Protein AF-A0A3A8T495-F1 (afdb_monomer_lite)

Secondary structure (DSSP, 8-state):
-EEEEE------EEEEE-----S-HHHHHHHHHHTT------SEEEEEEE--TT-TTS---EEEEEEEEETTEEEEEEEEE---EEETTEEEEEEEEEEES-SEEEE---SSHHHHHHHHHHHT--GGG---S-HHHHHHHHHHHHT---EE-

Radius of gyration: 18.37 Å; chains: 1; bounding box: 49×28×49 Å

Foldseek 3Di:
DEEEEDDDDDDWDKDWDDDDDDDDPVVVVVVCVVVVHDDPDDADKDKDKQAQPPCPPPLAKIWIWIWGDDPVDIWIKIKIWHRWDADPNIIITTMDMDIGRDPDYDYDADDDPVSSVVVCNSHNHPPVVDDPDDPVVVQVVVCVVVVDHYDYD

pLDDT: mean 78.21, std 13.04, range [38.5, 96.0]

Structure (mmCIF, N/CA/C/O backbone):
data_AF-A0A3A8T495-F1
#
_entry.id   AF-A0A3A8T495-F1
#
loop_
_atom_site.group_PDB
_atom_site.id
_atom_site.type_symbol
_atom_site.label_atom_id
_atom_site.label_alt_id
_atom_site.label_comp_id
_atom_site.label_asym_id
_atom_site.label_entity_id
_atom_site.label_seq_id
_atom_site.pdbx_PDB_ins_code
_atom_site.Cartn_x
_atom_site.Cartn_y
_atom_site.Cartn_z
_atom_site.occupancy
_atom_site.B_iso_or_equiv
_atom_site.auth_seq_id
_atom_site.auth_comp_id
_atom_site.auth_asym_id
_atom_site.auth_atom_id
_atom_site.pdbx_PDB_model_num
ATOM 1 N N . MET A 1 1 ? 19.791 1.604 4.769 1.00 53.59 1 MET A N 1
ATOM 2 C CA . MET A 1 1 ? 18.315 1.588 4.716 1.00 53.59 1 MET A CA 1
ATOM 3 C C . MET A 1 1 ? 17.893 0.399 3.884 1.00 53.59 1 MET A C 1
ATOM 5 O O . MET A 1 1 ? 18.521 0.176 2.859 1.00 53.59 1 MET A O 1
ATOM 9 N N . ARG A 1 2 ? 16.905 -0.376 4.337 1.00 52.38 2 ARG A N 1
ATOM 10 C CA . ARG A 1 2 ? 16.482 -1.600 3.648 1.00 52.38 2 ARG A CA 1
ATOM 11 C C . ARG A 1 2 ? 15.600 -1.286 2.443 1.00 52.38 2 ARG A C 1
ATOM 13 O O . ARG A 1 2 ? 14.695 -0.459 2.560 1.00 52.38 2 ARG A O 1
ATOM 20 N N . LEU A 1 3 ? 15.903 -1.937 1.326 1.00 45.19 3 LEU A N 1
ATOM 21 C CA . LEU A 1 3 ? 15.050 -2.075 0.153 1.00 45.19 3 LEU A CA 1
ATOM 22 C C . LEU A 1 3 ? 14.676 -3.553 0.051 1.00 45.19 3 LEU A C 1
ATOM 24 O O . LEU A 1 3 ? 15.567 -4.386 -0.090 1.00 45.19 3 LEU A O 1
ATOM 28 N N . SER A 1 4 ? 13.384 -3.860 0.117 1.00 52.91 4 SER A N 1
ATOM 29 C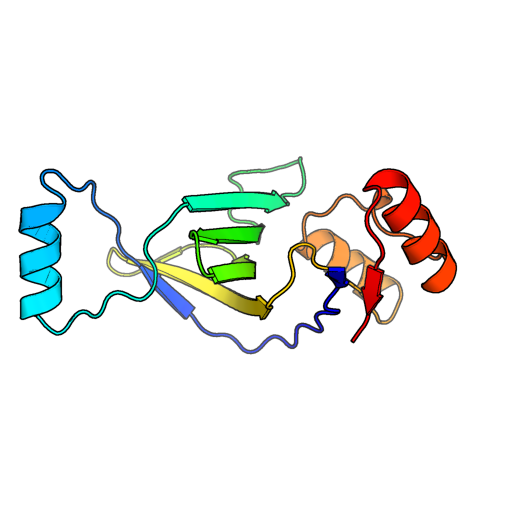 CA . SER A 1 4 ? 12.881 -5.209 -0.159 1.00 52.91 4 SER A CA 1
ATOM 30 C C . SER A 1 4 ? 12.455 -5.294 -1.628 1.00 52.91 4 SER A C 1
ATOM 32 O O . SER A 1 4 ? 11.757 -4.389 -2.107 1.00 52.91 4 SER A O 1
ATOM 34 N N . SER A 1 5 ? 12.862 -6.362 -2.323 1.00 50.81 5 SER A N 1
ATOM 35 C CA . SER A 1 5 ? 12.252 -6.770 -3.598 1.00 50.81 5 SER A CA 1
ATOM 36 C C . SER A 1 5 ? 11.031 -7.640 -3.299 1.00 50.81 5 SER A C 1
ATOM 38 O O . SER A 1 5 ? 11.081 -8.521 -2.440 1.00 50.81 5 SER A O 1
ATOM 40 N N . VAL A 1 6 ? 9.910 -7.363 -3.964 1.00 53.12 6 VAL A N 1
ATOM 41 C CA . VAL A 1 6 ? 8.653 -8.093 -3.769 1.00 53.12 6 VAL A CA 1
ATOM 42 C C . VAL A 1 6 ? 8.274 -8.818 -5.055 1.00 53.12 6 VAL A C 1
ATOM 44 O O . VAL A 1 6 ? 7.975 -8.183 -6.064 1.00 53.12 6 VAL A O 1
ATOM 47 N N . PHE A 1 7 ? 8.173 -10.146 -4.972 1.00 49.09 7 PHE A N 1
ATOM 48 C CA . PHE A 1 7 ? 7.611 -11.005 -6.015 1.00 49.09 7 PHE A CA 1
ATOM 49 C C . PHE A 1 7 ? 6.170 -11.382 -5.654 1.00 49.09 7 PHE A C 1
ATOM 51 O O . PHE A 1 7 ? 5.929 -12.065 -4.658 1.00 49.09 7 PHE A O 1
ATOM 58 N N . ILE A 1 8 ? 5.193 -10.954 -6.457 1.00 51.50 8 ILE A N 1
ATOM 59 C CA . ILE A 1 8 ? 3.772 -11.221 -6.189 1.00 51.50 8 ILE A CA 1
ATOM 60 C C . ILE A 1 8 ? 3.310 -12.438 -6.999 1.00 51.50 8 ILE A C 1
ATOM 62 O O . ILE A 1 8 ? 3.172 -12.370 -8.219 1.00 51.50 8 ILE A O 1
ATOM 66 N N . LYS A 1 9 ? 3.011 -13.550 -6.315 1.00 38.50 9 LYS A N 1
ATOM 67 C CA . LYS A 1 9 ? 2.291 -14.699 -6.887 1.00 38.50 9 LYS A CA 1
ATOM 68 C C . LYS A 1 9 ? 0.813 -14.600 -6.505 1.00 38.50 9 LYS A C 1
ATOM 70 O O . LYS A 1 9 ? 0.480 -14.658 -5.326 1.00 38.50 9 LYS A O 1
ATOM 75 N N . MET A 1 10 ? -0.068 -14.449 -7.493 1.00 40.69 10 MET A N 1
ATOM 76 C CA . MET A 1 10 ? -1.502 -14.260 -7.254 1.00 40.69 10 MET A CA 1
ATOM 77 C C . MET A 1 10 ? -2.169 -15.560 -6.775 1.00 40.69 10 MET A C 1
ATOM 79 O O . MET A 1 10 ? -2.256 -16.531 -7.525 1.00 40.69 10 MET A O 1
ATOM 83 N N . ALA A 1 11 ? -2.659 -15.575 -5.536 1.00 41.28 11 ALA A N 1
ATOM 84 C CA . ALA A 1 11 ? -3.652 -16.533 -5.059 1.00 41.28 11 ALA A CA 1
ATOM 85 C C . ALA A 1 11 ? -4.834 -15.728 -4.489 1.00 41.28 11 ALA A C 1
ATOM 87 O O . ALA A 1 11 ? -4.601 -14.861 -3.647 1.00 41.28 11 ALA A O 1
ATOM 88 N N . PRO A 1 12 ? -6.081 -15.955 -4.934 1.00 48.06 12 PRO A N 1
ATOM 89 C CA . PRO A 1 12 ? -7.174 -15.043 -4.621 1.00 48.06 12 PRO A CA 1
ATOM 90 C C . PRO A 1 12 ? -7.629 -15.201 -3.164 1.00 48.06 12 PRO A C 1
ATOM 92 O O . PRO A 1 12 ? -8.267 -16.192 -2.802 1.00 48.06 12 PRO A O 1
ATOM 95 N N . MET A 1 13 ? -7.344 -14.196 -2.334 1.00 64.38 13 MET A N 1
ATOM 96 C CA . MET A 1 13 ? -8.054 -13.953 -1.078 1.00 64.38 13 MET A CA 1
ATOM 97 C C . MET A 1 13 ? -9.051 -12.813 -1.294 1.00 64.38 13 MET A C 1
ATOM 99 O O . MET A 1 13 ? -8.735 -11.807 -1.930 1.00 64.38 13 MET A O 1
ATOM 103 N N . HIS A 1 14 ? -10.274 -12.978 -0.789 1.00 74.31 14 HIS A N 1
ATOM 104 C CA . HIS A 1 14 ? -11.304 -11.946 -0.875 1.00 74.31 14 HIS A CA 1
ATOM 105 C C . HIS A 1 14 ? -11.339 -11.140 0.423 1.00 74.31 14 HIS A C 1
ATOM 107 O O . HIS A 1 14 ? -11.623 -11.689 1.489 1.00 74.31 14 HIS A O 1
ATOM 113 N N . GLU A 1 15 ? -11.100 -9.834 0.329 1.00 74.75 15 GLU A N 1
ATOM 114 C CA . GLU A 1 15 ? -11.352 -8.906 1.431 1.00 74.75 15 GLU A CA 1
ATOM 115 C C . GLU A 1 15 ? -12.857 -8.630 1.516 1.00 74.75 15 GLU A C 1
ATOM 117 O O . GLU A 1 15 ? -13.495 -8.295 0.512 1.00 74.75 15 GLU A O 1
ATOM 122 N N . VAL A 1 16 ? -13.415 -8.738 2.724 1.00 74.31 16 VAL A N 1
ATOM 123 C CA . VAL A 1 16 ? -14.804 -8.381 3.039 1.00 74.31 16 VAL A CA 1
ATOM 124 C C . VAL A 1 16 ? -14.784 -7.324 4.134 1.00 74.31 16 VAL A C 1
ATOM 126 O O . VAL A 1 16 ? -14.287 -7.572 5.231 1.00 74.31 16 VAL A O 1
ATOM 129 N N . GLU A 1 17 ? -15.321 -6.136 3.854 1.00 78.12 17 GLU A N 1
ATOM 130 C CA . GLU A 1 17 ? -15.203 -5.002 4.775 1.00 78.12 17 GLU A CA 1
ATOM 131 C C . GLU A 1 17 ? -16.470 -4.140 4.892 1.00 78.12 17 GLU A C 1
ATOM 133 O O . GLU A 1 17 ? -17.233 -3.961 3.939 1.00 78.12 17 GLU A O 1
ATOM 138 N N . LEU A 1 18 ? -16.635 -3.539 6.076 1.00 71.94 18 LEU A N 1
ATOM 139 C CA . LEU A 1 18 ? -17.553 -2.439 6.380 1.00 71.94 18 LEU A CA 1
ATOM 140 C C . LEU A 1 18 ? -16.793 -1.353 7.148 1.00 71.94 18 LEU A C 1
ATOM 142 O O . LEU A 1 18 ? -15.835 -1.639 7.865 1.00 71.94 18 LEU A O 1
ATOM 146 N N . LYS A 1 19 ? -17.217 -0.097 6.999 1.00 78.75 19 LYS A N 1
ATOM 147 C CA . LYS A 1 19 ? -16.613 1.051 7.688 1.00 78.75 19 LYS A CA 1
ATOM 148 C C . LYS A 1 19 ? -17.696 1.913 8.318 1.00 78.75 19 LYS A C 1
ATOM 150 O O . LYS A 1 19 ? -18.756 2.093 7.731 1.00 78.75 19 LYS A O 1
ATOM 155 N N . SER A 1 20 ? -17.391 2.476 9.481 1.00 82.38 20 SER A N 1
ATOM 156 C CA . SER A 1 20 ? -18.208 3.492 10.144 1.00 82.38 20 SER A CA 1
ATOM 157 C C . SER A 1 20 ? -17.317 4.635 10.607 1.00 82.38 20 SER A C 1
ATOM 159 O O . SER A 1 20 ? -16.150 4.421 10.940 1.00 82.38 20 SER A O 1
ATOM 161 N N . VAL A 1 21 ? -17.881 5.840 10.666 1.00 90.19 21 VAL A N 1
ATOM 162 C CA . VAL A 1 21 ? -17.286 6.946 11.423 1.00 90.19 21 VAL A CA 1
ATOM 163 C C . VAL A 1 21 ? -17.373 6.604 12.914 1.00 90.19 21 VAL A C 1
ATOM 165 O O . VAL A 1 21 ? -18.360 6.012 13.357 1.00 90.19 21 VAL A O 1
ATOM 168 N N . VAL A 1 22 ? -16.319 6.929 13.665 1.00 89.31 22 VAL A N 1
ATOM 169 C CA . VAL A 1 22 ? -16.237 6.723 15.117 1.00 89.31 22 VAL A CA 1
ATOM 170 C C . VAL A 1 22 ? -16.490 8.056 15.811 1.00 89.31 22 VAL A C 1
ATOM 172 O O . VAL A 1 22 ? -15.823 9.042 15.516 1.00 89.31 22 VAL A O 1
ATOM 175 N N . ASP A 1 23 ? -17.454 8.063 16.722 1.00 90.38 23 ASP A N 1
ATOM 176 C CA . ASP A 1 23 ? -17.888 9.214 17.514 1.00 90.38 23 ASP A CA 1
ATOM 177 C C . ASP A 1 23 ? -17.013 9.432 18.759 1.00 90.38 23 ASP A C 1
ATOM 179 O O . ASP A 1 23 ? -16.477 10.517 18.962 1.00 90.38 23 ASP A O 1
ATOM 183 N N . ASP A 1 24 ? -16.819 8.384 19.563 1.00 94.56 24 ASP A N 1
ATOM 184 C CA . ASP A 1 24 ? -15.951 8.382 20.742 1.00 94.56 24 ASP A CA 1
ATOM 185 C C . ASP A 1 24 ? -14.949 7.230 20.649 1.00 94.56 24 ASP A C 1
ATOM 187 O O . ASP A 1 24 ? -15.258 6.057 20.884 1.00 94.56 24 ASP A O 1
ATOM 191 N N . LEU A 1 25 ? -13.703 7.576 20.335 1.00 90.50 25 LEU A N 1
ATOM 192 C CA . LEU A 1 25 ? -12.636 6.599 20.162 1.00 90.50 25 LEU A CA 1
ATOM 193 C C . LEU A 1 25 ? -12.396 5.748 21.415 1.00 90.50 25 LEU A C 1
ATOM 195 O O . LEU A 1 25 ? -12.168 4.544 21.292 1.00 90.50 25 LEU A O 1
ATOM 199 N N . ARG A 1 26 ? -12.434 6.340 22.615 1.00 93.62 26 ARG A N 1
ATOM 200 C CA . ARG A 1 26 ? -12.135 5.614 23.860 1.00 93.62 26 ARG A CA 1
ATOM 201 C C . ARG A 1 26 ? -13.248 4.627 24.172 1.00 93.62 26 ARG A C 1
ATOM 203 O O . ARG A 1 26 ? -12.971 3.456 24.440 1.00 93.62 26 ARG A O 1
ATOM 210 N N . LEU A 1 27 ? -14.495 5.084 24.085 1.00 94.75 27 LEU A N 1
ATOM 211 C CA . LEU A 1 27 ? -15.666 4.252 24.332 1.00 94.75 27 LEU A CA 1
ATOM 212 C C . LEU A 1 27 ? -15.741 3.087 23.336 1.00 94.75 27 LEU A C 1
ATOM 214 O O . LEU A 1 27 ? -15.860 1.928 23.748 1.00 94.75 27 LEU A O 1
ATOM 218 N N . ARG A 1 28 ? -15.624 3.372 22.028 1.00 96.00 28 ARG A N 1
ATOM 219 C CA . ARG A 1 28 ? -15.711 2.344 20.976 1.00 96.00 28 ARG A CA 1
ATOM 220 C C . ARG A 1 28 ? -14.557 1.351 21.044 1.00 96.00 28 ARG A C 1
ATOM 222 O O . ARG A 1 28 ? -14.800 0.152 20.921 1.00 96.00 28 ARG A O 1
ATOM 229 N N . ARG A 1 29 ? -13.335 1.810 21.332 1.00 92.50 29 ARG A N 1
ATOM 230 C CA . ARG A 1 29 ? -12.190 0.920 21.571 1.00 92.50 29 ARG A CA 1
ATOM 231 C C . ARG A 1 29 ? -12.459 -0.050 22.721 1.00 92.50 29 ARG A C 1
ATOM 233 O O . ARG A 1 29 ? -12.241 -1.246 22.553 1.00 92.50 29 ARG A O 1
ATOM 240 N N . GLY A 1 30 ? -12.999 0.436 23.840 1.00 92.44 30 GLY A N 1
ATOM 241 C CA . GLY A 1 30 ? -13.346 -0.419 24.974 1.00 92.44 30 GLY A CA 1
ATOM 242 C C . GLY A 1 30 ? -14.373 -1.505 24.624 1.00 92.44 30 GLY A C 1
ATOM 243 O O . GLY A 1 30 ? -14.260 -2.627 25.114 1.00 92.44 30 GLY A O 1
ATOM 244 N N . TYR A 1 31 ? -15.355 -1.213 23.759 1.00 95.62 31 TYR A N 1
ATOM 245 C CA . TYR A 1 31 ? -16.282 -2.239 23.259 1.00 95.62 31 TYR A CA 1
ATOM 246 C C . TYR A 1 31 ? -15.577 -3.293 22.400 1.00 95.62 31 TYR A C 1
ATOM 248 O O . TYR A 1 31 ? -15.811 -4.483 22.600 1.00 95.62 31 TYR A O 1
ATOM 256 N N . VAL A 1 32 ? -14.698 -2.872 21.486 1.00 91.81 32 VAL A N 1
ATOM 257 C CA . VAL A 1 32 ? -13.939 -3.785 20.616 1.00 91.81 32 VAL A CA 1
ATOM 258 C C . VAL A 1 32 ? -13.026 -4.698 21.436 1.00 91.81 32 VAL A C 1
ATOM 260 O O . VAL A 1 32 ? -13.022 -5.905 21.213 1.00 91.81 32 VAL A O 1
ATOM 263 N N . GLU A 1 33 ? -12.300 -4.154 22.415 1.00 94.12 33 GLU A N 1
ATOM 264 C CA . GLU A 1 33 ? -11.406 -4.935 23.281 1.00 94.12 33 GLU A CA 1
ATOM 265 C C . GLU A 1 33 ? -12.184 -5.946 24.141 1.00 94.12 33 GLU A C 1
ATOM 267 O O . GLU A 1 33 ? -11.796 -7.112 24.221 1.00 94.12 33 GLU A O 1
ATOM 272 N N . ARG A 1 34 ? -13.338 -5.556 24.708 1.00 95.56 34 ARG A N 1
ATOM 273 C CA . ARG A 1 34 ? -14.223 -6.484 25.443 1.00 95.56 34 ARG A CA 1
ATOM 274 C C . ARG A 1 34 ? -14.810 -7.588 24.565 1.00 95.56 34 ARG A C 1
ATOM 276 O O . ARG A 1 34 ? -15.054 -8.681 25.063 1.00 95.56 34 ARG A O 1
ATOM 283 N N . ALA A 1 35 ? -15.015 -7.323 23.277 1.00 95.25 35 ALA A N 1
ATOM 284 C CA . ALA A 1 35 ? -15.452 -8.319 22.302 1.00 95.25 35 ALA A CA 1
ATOM 285 C C . ALA A 1 35 ? -14.309 -9.239 21.814 1.00 95.25 35 ALA A C 1
ATOM 287 O O . ALA A 1 35 ? -14.522 -10.060 20.925 1.00 95.25 35 ALA A O 1
ATOM 288 N N . GLY A 1 36 ? -13.097 -9.112 22.371 1.00 94.62 36 GLY A N 1
ATOM 289 C CA . GLY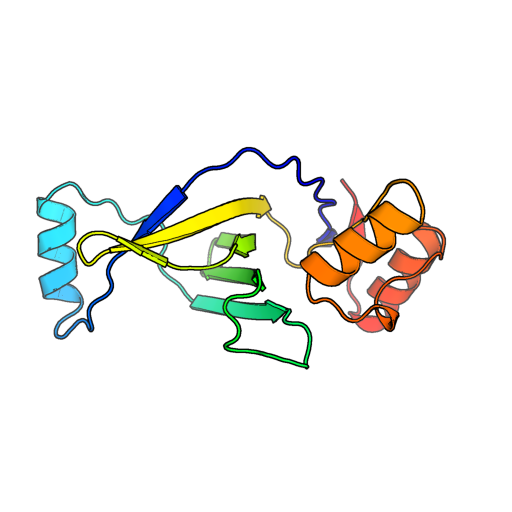 A 1 36 ? -11.929 -9.922 22.011 1.00 94.62 36 GLY A CA 1
ATOM 290 C C . GLY A 1 36 ? -11.042 -9.311 20.924 1.00 94.62 36 GLY A C 1
ATOM 291 O O . GLY A 1 36 ? -10.053 -9.927 20.518 1.00 94.62 36 GLY A O 1
ATOM 292 N N . GLY A 1 37 ? -11.353 -8.098 20.462 1.00 87.88 37 GLY A N 1
ATOM 293 C CA . GLY A 1 37 ? -10.497 -7.347 19.554 1.00 87.88 37 GLY A CA 1
ATOM 294 C C . GLY A 1 37 ? -9.152 -7.018 20.202 1.00 87.88 37 GLY A C 1
ATOM 295 O O . GLY A 1 37 ? -9.071 -6.665 21.376 1.00 87.88 37 GLY A O 1
ATOM 296 N N . ARG A 1 38 ? -8.071 -7.130 19.430 1.00 90.12 38 ARG A N 1
ATOM 297 C CA . ARG A 1 38 ? -6.711 -6.820 19.887 1.00 90.12 38 ARG A CA 1
ATOM 298 C C . ARG A 1 38 ? -6.136 -5.693 19.050 1.00 90.12 38 ARG A C 1
ATOM 300 O O . ARG A 1 38 ? -6.243 -5.722 17.824 1.00 90.12 38 ARG A O 1
ATOM 307 N N . LEU A 1 39 ? -5.501 -4.723 19.704 1.00 86.50 39 LEU A N 1
ATOM 308 C CA . LEU A 1 39 ? -4.793 -3.655 19.009 1.00 86.50 39 LEU A CA 1
ATOM 309 C C . LEU A 1 39 ? -3.659 -4.258 18.169 1.00 86.50 39 LEU A C 1
ATOM 311 O O . LEU A 1 39 ? -2.766 -4.908 18.706 1.00 86.50 39 LEU A O 1
ATOM 315 N N . ARG A 1 40 ? -3.708 -4.044 16.851 1.00 85.06 40 ARG A N 1
ATOM 316 C CA . ARG A 1 40 ? -2.650 -4.466 15.917 1.00 85.06 40 ARG A CA 1
ATOM 317 C C . ARG A 1 40 ? -1.651 -3.354 15.613 1.00 85.06 40 ARG A C 1
ATOM 319 O O . ARG A 1 40 ? -0.486 -3.643 15.390 1.00 85.06 40 ARG A O 1
ATOM 326 N N . PHE A 1 41 ? -2.111 -2.106 15.596 1.00 86.25 41 PHE A N 1
ATOM 327 C CA . PHE A 1 41 ? -1.285 -0.931 15.350 1.00 86.25 41 PHE A CA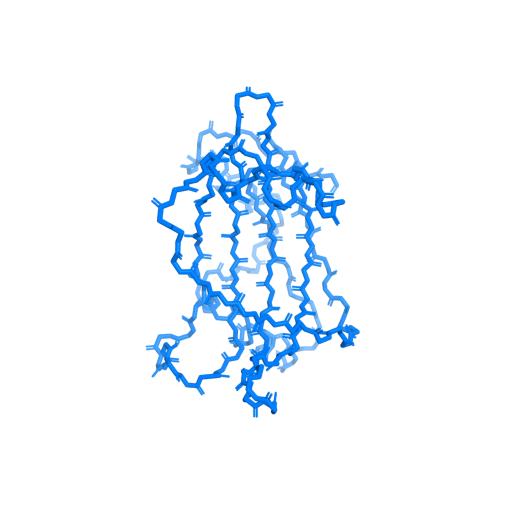 1
ATOM 328 C C . PHE A 1 41 ? -1.958 0.318 15.928 1.00 86.25 41 PHE A C 1
ATOM 330 O O . PHE A 1 41 ? -3.176 0.470 15.821 1.00 86.25 41 PHE A O 1
ATOM 337 N N . ALA A 1 42 ? -1.160 1.217 16.501 1.00 88.12 42 ALA A N 1
ATOM 338 C CA . ALA A 1 42 ? -1.557 2.576 16.848 1.00 88.12 42 ALA A CA 1
ATOM 339 C C . ALA A 1 42 ? -0.430 3.532 16.451 1.00 88.12 42 ALA A C 1
ATOM 341 O O . ALA A 1 42 ? 0.694 3.404 16.928 1.00 88.12 42 ALA A O 1
ATOM 342 N N . GLY A 1 43 ? -0.739 4.483 15.579 1.00 88.88 43 GLY A N 1
ATOM 343 C CA . GLY A 1 43 ? 0.238 5.408 15.025 1.00 88.88 43 GLY A CA 1
ATOM 344 C C . GLY A 1 43 ? -0.284 6.041 13.744 1.00 88.88 43 GLY A C 1
ATOM 345 O O . GLY A 1 43 ? -1.480 5.981 13.444 1.00 88.88 43 GLY A O 1
ATOM 346 N N . THR A 1 44 ? 0.624 6.629 12.979 1.00 90.31 44 THR A N 1
ATOM 347 C CA . THR A 1 44 ? 0.301 7.280 11.711 1.00 90.31 44 THR A CA 1
ATOM 348 C C . THR A 1 44 ? 0.363 6.265 10.577 1.00 90.31 44 THR A C 1
ATOM 350 O O . THR A 1 44 ? 1.308 5.486 10.478 1.00 90.31 44 THR A O 1
ATOM 353 N N . MET A 1 45 ? -0.636 6.293 9.698 1.00 91.81 45 MET A N 1
ATOM 354 C CA . MET A 1 45 ? -0.612 5.582 8.420 1.00 91.81 45 MET A CA 1
ATOM 355 C C . MET A 1 45 ? -0.585 6.611 7.298 1.00 91.81 45 MET A C 1
ATOM 357 O O . MET A 1 45 ? -1.430 7.506 7.269 1.00 91.81 45 MET A O 1
ATOM 361 N N . VAL A 1 46 ? 0.366 6.478 6.379 1.00 89.56 46 VAL A N 1
ATOM 362 C CA . VAL A 1 46 ? 0.475 7.335 5.194 1.00 89.56 46 VAL A CA 1
ATOM 363 C C . VAL A 1 46 ? 0.299 6.478 3.953 1.00 89.56 46 VAL A C 1
ATOM 365 O O . VAL A 1 46 ? 1.064 5.541 3.733 1.00 89.56 46 VAL A O 1
ATOM 368 N N . ASP A 1 47 ? -0.703 6.813 3.142 1.00 88.50 47 ASP A N 1
ATOM 369 C CA . ASP A 1 47 ? -0.997 6.111 1.896 1.00 88.50 47 ASP A CA 1
ATOM 370 C C . ASP A 1 47 ? -0.394 6.827 0.693 1.00 88.50 47 ASP A C 1
ATOM 372 O O . ASP A 1 47 ? -0.584 8.029 0.506 1.00 88.50 47 ASP A O 1
ATOM 376 N N . ARG A 1 48 ? 0.234 6.050 -0.189 1.00 86.31 48 ARG A N 1
ATOM 377 C CA . ARG A 1 48 ? 0.527 6.436 -1.565 1.00 86.31 48 ARG A CA 1
ATOM 378 C C . ARG A 1 48 ? -0.198 5.489 -2.511 1.00 86.31 48 ARG A C 1
ATOM 380 O O . ARG A 1 48 ? 0.062 4.288 -2.514 1.00 86.31 48 ARG A O 1
ATOM 387 N N . TYR A 1 49 ? -1.109 6.038 -3.305 1.00 85.31 49 TYR A N 1
ATOM 388 C CA . TYR A 1 49 ? -1.860 5.291 -4.308 1.00 85.31 49 TYR A CA 1
ATOM 389 C C . TYR A 1 49 ? -1.187 5.399 -5.674 1.00 85.31 49 TYR A C 1
ATOM 391 O O . TYR A 1 49 ? -0.735 6.475 -6.062 1.00 85.31 49 TYR A O 1
ATOM 399 N N . TYR A 1 50 ? -1.167 4.283 -6.395 1.00 82.25 50 TYR A N 1
ATOM 400 C CA 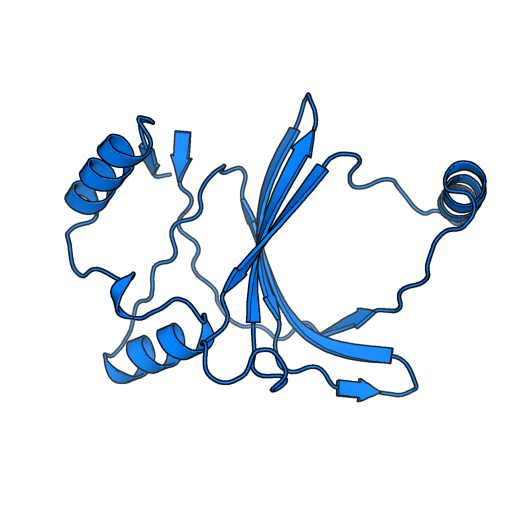. TYR A 1 50 ? -0.750 4.191 -7.785 1.00 82.25 50 TYR A CA 1
ATOM 401 C C . TYR A 1 50 ? -1.963 3.751 -8.601 1.00 82.25 50 TYR A C 1
ATOM 403 O O . TYR A 1 50 ? -2.526 2.672 -8.399 1.00 82.25 50 TYR A O 1
ATOM 411 N N . THR A 1 51 ? -2.414 4.646 -9.470 1.00 72.88 51 THR A N 1
ATOM 412 C CA . THR A 1 51 ? -3.581 4.460 -10.331 1.00 72.88 51 THR A CA 1
ATOM 413 C C . THR A 1 51 ? -3.222 4.955 -11.717 1.00 72.88 51 THR A C 1
ATOM 415 O O . THR A 1 51 ? -2.676 6.053 -11.844 1.00 72.88 51 THR A O 1
ATOM 418 N N . LEU A 1 52 ? -3.577 4.201 -12.757 1.00 62.09 52 LEU A N 1
ATOM 419 C CA . LEU A 1 52 ? -3.432 4.690 -14.122 1.00 62.09 52 LEU A CA 1
ATOM 420 C C . LEU A 1 52 ? -4.355 5.908 -14.311 1.00 62.09 52 LEU A C 1
ATOM 422 O O . LEU A 1 52 ? -5.559 5.828 -14.050 1.00 62.09 52 LEU A O 1
ATOM 426 N N . GLY A 1 53 ? -3.786 7.038 -14.742 1.00 51.34 53 GLY A N 1
ATOM 427 C CA . GLY A 1 53 ? -4.419 8.366 -14.728 1.00 51.34 53 GLY A CA 1
ATOM 428 C C . GLY A 1 53 ? -5.712 8.520 -15.539 1.00 51.34 53 GLY A C 1
ATOM 429 O O . GLY A 1 53 ? -6.314 9.588 -15.519 1.00 51.34 53 GLY A O 1
ATOM 430 N N . THR A 1 54 ? -6.171 7.482 -16.237 1.00 49.81 54 THR A N 1
ATOM 431 C CA . THR A 1 54 ? -7.374 7.545 -17.067 1.00 49.81 54 THR A CA 1
ATOM 432 C C . THR A 1 54 ? -8.667 7.244 -16.321 1.00 49.81 54 THR A C 1
ATOM 434 O O . THR A 1 54 ? -9.706 7.685 -16.806 1.00 49.81 54 THR A O 1
ATOM 437 N N . ARG A 1 55 ? -8.669 6.560 -15.161 1.00 52.28 55 ARG A N 1
ATOM 438 C CA . ARG A 1 55 ? -9.913 6.326 -14.390 1.00 52.28 55 ARG A CA 1
ATOM 439 C C . ARG A 1 55 ? -9.701 6.015 -12.891 1.00 52.28 55 ARG A C 1
ATOM 441 O O . ARG A 1 55 ? -9.762 4.837 -12.520 1.00 52.28 55 ARG A O 1
ATOM 448 N N . PRO A 1 56 ? -9.564 7.025 -12.012 1.00 51.94 56 PRO A N 1
ATOM 449 C CA . PRO A 1 56 ? -9.447 6.809 -10.562 1.00 51.94 56 PRO A CA 1
ATOM 450 C C . PRO A 1 56 ? -10.644 6.056 -9.941 1.00 51.94 56 PRO A C 1
ATOM 452 O O . PRO A 1 56 ? -10.457 5.319 -8.977 1.00 51.94 56 PRO A O 1
ATOM 455 N N . ASP A 1 57 ? -11.833 6.151 -10.550 1.00 54.56 57 ASP A N 1
ATOM 456 C CA . ASP A 1 57 ? -13.079 5.529 -10.065 1.00 54.56 57 ASP A CA 1
ATOM 457 C C . ASP A 1 57 ? -13.584 4.353 -10.923 1.00 54.56 57 ASP A C 1
ATOM 459 O O . ASP A 1 57 ? -14.696 3.870 -10.730 1.00 54.56 57 ASP A O 1
ATOM 463 N N . SER A 1 58 ? -12.788 3.843 -11.873 1.00 54.84 58 SER A N 1
ATOM 464 C CA . SER A 1 58 ? -13.238 2.752 -12.769 1.00 54.84 58 SER A CA 1
ATOM 465 C C . SER A 1 58 ? -13.528 1.422 -12.083 1.00 54.84 58 SER A C 1
ATOM 467 O O . SER A 1 58 ? -14.033 0.504 -12.725 1.00 54.84 58 SER A O 1
ATOM 469 N N . GLY A 1 59 ? -13.119 1.266 -10.825 1.00 57.09 59 GLY A N 1
ATOM 470 C CA . GLY A 1 59 ? -13.003 -0.053 -10.225 1.00 57.09 59 GLY A CA 1
ATOM 471 C C . GLY A 1 59 ? -11.918 -0.906 -10.886 1.00 57.09 59 GLY A C 1
ATOM 472 O O . GLY A 1 59 ? -11.899 -2.105 -10.643 1.00 57.09 59 GLY A O 1
ATOM 473 N N . ALA A 1 60 ? -11.012 -0.344 -11.697 1.00 63.84 60 ALA A N 1
ATOM 474 C CA . ALA A 1 60 ? -9.784 -1.041 -12.065 1.00 63.84 60 ALA A CA 1
ATOM 475 C C . ALA A 1 60 ? -8.958 -1.334 -10.800 1.00 63.84 60 ALA A C 1
ATOM 477 O O . ALA A 1 60 ? -9.056 -0.611 -9.802 1.00 63.84 60 ALA A O 1
ATOM 478 N N . GLY A 1 61 ? -8.176 -2.416 -10.834 1.00 68.12 61 GLY A N 1
ATOM 479 C CA . GLY A 1 61 ? -7.277 -2.752 -9.737 1.00 68.12 61 GLY A CA 1
ATOM 480 C C . GLY A 1 61 ? -6.371 -1.566 -9.389 1.00 68.12 61 GLY A C 1
ATOM 481 O O . GLY A 1 61 ? -5.956 -0.814 -10.271 1.00 68.12 61 GLY A O 1
ATOM 482 N N . ARG A 1 62 ? -6.104 -1.362 -8.100 1.00 80.75 62 ARG A N 1
ATOM 483 C CA . ARG A 1 62 ? -5.276 -0.258 -7.605 1.00 80.75 62 ARG A CA 1
ATOM 484 C C . ARG A 1 62 ? -4.165 -0.787 -6.726 1.00 80.75 62 ARG A C 1
ATOM 486 O O . ARG A 1 62 ? -4.410 -1.638 -5.868 1.00 80.75 62 ARG A O 1
ATOM 493 N N . MET A 1 63 ? -2.981 -0.211 -6.875 1.00 84.38 63 MET A N 1
ATOM 494 C CA . MET A 1 63 ? -1.873 -0.486 -5.979 1.00 84.38 63 MET A CA 1
ATOM 495 C C . MET A 1 63 ? -1.743 0.632 -4.946 1.00 84.38 63 MET A C 1
ATOM 497 O O . MET A 1 63 ? -1.981 1.811 -5.221 1.00 84.38 63 MET A O 1
ATOM 501 N N . ARG A 1 64 ? -1.396 0.259 -3.722 1.00 88.19 64 ARG A N 1
ATOM 502 C CA . ARG A 1 64 ? -1.174 1.171 -2.608 1.00 88.19 64 ARG A CA 1
ATOM 503 C C . ARG A 1 64 ? 0.088 0.745 -1.885 1.00 88.19 64 ARG A C 1
ATOM 505 O O . ARG A 1 64 ? 0.215 -0.409 -1.497 1.00 88.19 64 ARG A O 1
ATOM 512 N N . VAL A 1 65 ? 0.957 1.708 -1.632 1.00 86.88 65 VAL A N 1
ATOM 513 C CA . VAL A 1 65 ? 2.015 1.585 -0.635 1.00 86.88 65 VAL A CA 1
ATOM 514 C C . VAL A 1 65 ? 1.542 2.323 0.610 1.00 86.88 65 VAL A C 1
ATOM 516 O O . VAL A 1 65 ? 1.249 3.518 0.541 1.00 86.88 65 VAL A O 1
ATOM 519 N N . ARG A 1 66 ? 1.422 1.620 1.735 1.00 90.06 66 ARG A N 1
ATOM 520 C CA . ARG A 1 66 ? 1.096 2.218 3.033 1.00 90.06 66 ARG A CA 1
ATOM 521 C C . ARG A 1 66 ? 2.301 2.136 3.950 1.00 90.06 66 ARG A C 1
ATOM 523 O O . ARG A 1 66 ? 2.780 1.044 4.230 1.00 90.06 66 ARG A O 1
ATOM 530 N N . THR A 1 67 ? 2.736 3.274 4.471 1.00 88.75 67 THR A N 1
ATOM 531 C CA . THR A 1 67 ? 3.765 3.324 5.513 1.00 88.75 67 THR A CA 1
ATOM 532 C C . THR A 1 67 ? 3.106 3.505 6.869 1.00 88.75 67 THR A C 1
ATOM 534 O O . THR A 1 67 ? 2.315 4.429 7.076 1.00 88.75 67 THR A O 1
ATOM 537 N N . TYR A 1 68 ? 3.445 2.612 7.787 1.00 87.81 68 TYR A N 1
ATOM 538 C CA . TYR A 1 68 ? 3.054 2.647 9.185 1.00 87.81 68 TYR A CA 1
ATOM 539 C C . TYR A 1 68 ? 4.192 3.277 9.976 1.00 87.81 68 TYR A C 1
ATOM 541 O O . TYR A 1 68 ? 5.343 2.861 9.846 1.00 87.81 68 TYR A O 1
ATOM 549 N N . TRP A 1 69 ? 3.876 4.284 10.781 1.00 84.56 69 TRP A N 1
ATOM 550 C CA . TRP A 1 69 ? 4.845 4.985 11.610 1.00 84.56 69 TRP A CA 1
ATOM 551 C C . TRP A 1 69 ? 4.359 5.073 13.057 1.00 84.56 69 TRP A C 1
ATOM 553 O O . TRP A 1 69 ? 3.292 5.624 13.340 1.00 84.56 69 TRP A O 1
ATOM 563 N N . ALA A 1 70 ? 5.170 4.550 13.968 1.00 84.94 70 ALA A N 1
ATOM 564 C CA . ALA A 1 70 ? 5.057 4.698 15.410 1.00 84.94 70 ALA A CA 1
ATOM 565 C C . ALA A 1 70 ? 6.461 4.944 16.006 1.00 84.94 70 ALA A C 1
ATOM 567 O O . ALA A 1 70 ? 7.460 4.612 15.368 1.00 84.94 70 ALA A O 1
ATOM 568 N N . PRO A 1 71 ? 6.579 5.495 17.230 1.00 77.94 71 PRO A N 1
ATOM 569 C CA . PRO A 1 71 ? 7.881 5.824 17.823 1.00 77.94 71 PRO A CA 1
ATOM 570 C C . PRO A 1 71 ? 8.878 4.655 17.904 1.00 77.94 71 PRO A C 1
ATOM 572 O O . PRO A 1 71 ? 10.082 4.881 17.848 1.00 77.94 71 PRO A O 1
ATOM 575 N N . SER A 1 72 ? 8.390 3.419 18.036 1.00 75.25 72 SER A N 1
ATOM 576 C CA . SER A 1 72 ? 9.211 2.209 18.181 1.00 75.25 72 SER A CA 1
ATOM 577 C C . SER A 1 72 ? 9.125 1.243 16.999 1.00 75.25 72 SER A C 1
ATOM 579 O O . SER A 1 72 ? 9.850 0.253 16.979 1.00 75.25 72 SER A O 1
ATOM 581 N N . GLU A 1 73 ? 8.235 1.485 16.034 1.00 77.75 73 GLU A N 1
ATOM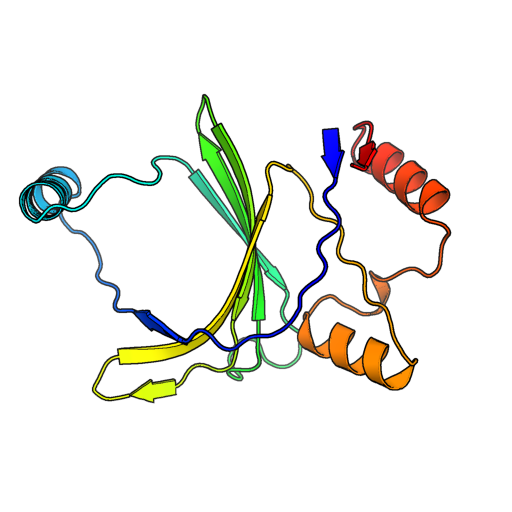 582 C CA . GLU A 1 73 ? 7.952 0.550 14.944 1.00 77.75 73 GLU A CA 1
ATOM 583 C C . GLU A 1 73 ? 7.619 1.301 13.655 1.00 77.75 73 GLU A C 1
ATOM 585 O O . GLU A 1 73 ? 6.845 2.259 13.648 1.00 77.75 73 GLU A O 1
ATOM 590 N N . GLY A 1 74 ? 8.180 0.836 12.542 1.00 79.00 74 GLY A N 1
ATOM 591 C CA . GLY A 1 74 ? 7.855 1.340 11.218 1.00 79.00 74 GLY A CA 1
ATOM 592 C C . GLY A 1 74 ? 7.990 0.237 10.184 1.00 79.00 74 GLY A C 1
ATOM 593 O O . GLY A 1 74 ? 8.949 -0.533 10.213 1.00 79.00 74 GLY A O 1
ATOM 594 N N . TRP A 1 75 ? 7.006 0.133 9.301 1.00 83.94 75 TRP A N 1
ATOM 595 C CA . TRP A 1 75 ? 7.021 -0.820 8.196 1.00 83.94 75 TRP A CA 1
ATOM 596 C C . TRP A 1 75 ? 6.216 -0.275 7.026 1.00 83.94 75 TRP A C 1
ATOM 598 O O . TRP A 1 75 ? 5.419 0.658 7.178 1.00 83.94 75 TRP A O 1
ATOM 608 N N . THR A 1 76 ? 6.388 -0.901 5.872 1.00 84.69 76 THR A N 1
ATOM 609 C CA . THR A 1 76 ? 5.619 -0.588 4.680 1.00 84.69 76 THR A CA 1
ATOM 610 C C . THR A 1 76 ? 4.879 -1.828 4.201 1.00 84.69 76 THR A C 1
ATOM 612 O O . THR A 1 76 ? 5.369 -2.951 4.270 1.00 84.69 76 THR A O 1
ATOM 615 N N . GLU A 1 77 ? 3.651 -1.617 3.756 1.00 85.88 77 GLU A N 1
ATOM 616 C CA . GLU A 1 77 ? 2.790 -2.637 3.179 1.00 85.88 77 GLU A CA 1
ATOM 617 C C . GLU A 1 77 ? 2.511 -2.264 1.724 1.00 85.88 77 GLU A C 1
ATOM 619 O O . GLU A 1 77 ? 2.069 -1.143 1.440 1.00 85.88 77 GLU A O 1
ATOM 624 N N . LEU A 1 78 ? 2.797 -3.190 0.810 1.00 85.56 78 LEU A N 1
ATOM 625 C CA . LEU A 1 78 ? 2.402 -3.089 -0.588 1.00 85.56 78 LEU A CA 1
ATOM 626 C C . LEU A 1 78 ? 1.119 -3.891 -0.765 1.00 85.56 78 LEU A C 1
ATOM 628 O O . LEU A 1 78 ? 1.088 -5.088 -0.498 1.00 85.56 78 LEU A O 1
ATOM 632 N N . THR A 1 79 ? 0.072 -3.228 -1.233 1.00 84.62 79 THR A N 1
ATOM 633 C CA . THR A 1 79 ? -1.237 -3.839 -1.433 1.00 84.62 79 THR A CA 1
ATOM 634 C C . THR A 1 79 ? -1.701 -3.607 -2.860 1.00 84.62 79 THR A C 1
ATOM 636 O O . THR A 1 79 ? -1.804 -2.459 -3.296 1.00 84.62 79 THR A O 1
ATOM 639 N N . TRP A 1 80 ? -2.075 -4.670 -3.558 1.00 85.06 80 TRP A N 1
ATOM 640 C CA . TRP A 1 80 ? -2.911 -4.597 -4.747 1.00 85.06 80 TRP A CA 1
ATOM 641 C C . TRP A 1 80 ? -4.347 -4.978 -4.382 1.00 85.06 80 TRP A C 1
ATOM 643 O O . TRP A 1 80 ? -4.598 -6.019 -3.781 1.00 85.06 80 TRP A O 1
ATOM 653 N N . LYS A 1 81 ? -5.303 -4.118 -4.735 1.00 81.19 81 LYS A N 1
ATOM 654 C CA . LYS A 1 81 ? -6.737 -4.373 -4.564 1.00 81.19 81 LYS A CA 1
ATOM 655 C C . LYS A 1 81 ? -7.381 -4.436 -5.938 1.00 81.19 81 LYS A C 1
ATOM 657 O O . LYS A 1 81 ? -7.363 -3.430 -6.646 1.00 81.19 81 LYS A O 1
ATOM 662 N N . GLY A 1 82 ? -7.984 -5.568 -6.274 1.00 77.44 82 GLY A N 1
ATOM 663 C CA . GLY A 1 82 ? -8.761 -5.757 -7.490 1.00 77.44 82 GLY A CA 1
ATOM 664 C C . GLY A 1 82 ? -10.071 -4.965 -7.500 1.00 77.44 82 GLY A C 1
ATOM 665 O O . GLY A 1 82 ? -10.384 -4.180 -6.592 1.00 77.44 82 GLY A O 1
ATOM 666 N N . SER A 1 83 ? -10.859 -5.184 -8.551 1.00 80.69 83 SER A N 1
ATOM 667 C CA . SER A 1 83 ? -12.160 -4.540 -8.725 1.00 80.69 83 SER A CA 1
ATOM 668 C C . SER A 1 83 ? -13.106 -4.845 -7.570 1.00 80.69 83 SER A C 1
ATOM 670 O O . SER A 1 83 ? -13.301 -5.999 -7.196 1.00 80.69 83 SER A O 1
ATOM 672 N N . ALA A 1 84 ? -13.724 -3.798 -7.021 1.00 80.88 84 ALA A N 1
ATOM 673 C CA . ALA A 1 84 ? -14.686 -3.943 -5.940 1.00 80.88 84 ALA A CA 1
ATOM 674 C C . ALA A 1 84 ? -16.100 -4.204 -6.466 1.00 80.88 84 ALA A C 1
ATOM 676 O O . ALA A 1 84 ? -16.529 -3.604 -7.451 1.00 80.88 84 ALA A O 1
ATOM 677 N N . ARG A 1 85 ? -16.842 -5.050 -5.754 1.00 81.75 85 ARG A N 1
ATOM 678 C CA . ARG A 1 85 ? -18.262 -5.336 -5.976 1.00 81.75 85 ARG A CA 1
ATOM 679 C C . ARG A 1 85 ? -19.018 -5.247 -4.650 1.00 81.75 85 ARG A C 1
ATOM 681 O O . ARG A 1 85 ? -18.414 -5.344 -3.582 1.00 81.75 85 ARG A O 1
ATOM 688 N N . LEU A 1 86 ? -20.328 -5.018 -4.719 1.00 83.88 86 LEU A N 1
ATOM 689 C CA . LEU A 1 86 ? -21.212 -5.089 -3.556 1.00 83.88 86 LEU A CA 1
ATOM 690 C C . LEU A 1 86 ? -21.935 -6.431 -3.553 1.00 83.88 86 LEU A C 1
ATOM 692 O O . LEU A 1 86 ? -22.657 -6.747 -4.495 1.00 83.88 86 LEU A O 1
ATOM 696 N N . GLU A 1 87 ? -21.781 -7.188 -2.474 1.00 86.50 87 GLU A N 1
ATOM 697 C CA . GLU A 1 87 ? -22.444 -8.473 -2.279 1.00 86.50 87 GLU A CA 1
ATOM 698 C C . GLU A 1 87 ? -23.100 -8.494 -0.903 1.00 86.50 87 GLU A C 1
ATOM 700 O O . GLU A 1 87 ? -22.436 -8.345 0.119 1.00 86.50 87 GLU A O 1
ATOM 705 N N . ARG A 1 88 ? -24.430 -8.646 -0.862 1.00 88.06 88 ARG A N 1
ATOM 706 C CA . ARG A 1 88 ? -25.217 -8.701 0.389 1.00 88.06 88 ARG A CA 1
ATOM 707 C C . ARG A 1 88 ? -24.944 -7.529 1.354 1.00 88.06 88 ARG A C 1
ATOM 709 O O . ARG A 1 88 ? -24.965 -7.707 2.565 1.00 88.06 88 ARG A O 1
ATOM 716 N N . GLY A 1 89 ? -24.675 -6.337 0.817 1.00 85.50 89 GLY A N 1
ATOM 717 C CA . GLY A 1 89 ? -24.353 -5.136 1.600 1.00 85.50 89 GLY A CA 1
ATOM 718 C C . GLY A 1 89 ? -22.879 -4.997 2.000 1.00 85.50 89 GLY A C 1
ATOM 719 O O . GLY A 1 89 ? -22.511 -3.984 2.588 1.00 85.50 89 GLY A O 1
ATOM 720 N N . TYR A 1 90 ? -22.028 -5.959 1.645 1.00 82.38 90 TYR A N 1
ATOM 721 C CA . TYR A 1 90 ? -20.590 -5.926 1.892 1.00 82.38 90 TYR A CA 1
ATOM 722 C C . TYR A 1 90 ? -19.828 -5.513 0.643 1.00 82.38 90 TYR A C 1
ATOM 724 O O . TYR A 1 90 ? -20.199 -5.871 -0.476 1.00 82.38 90 TYR A O 1
ATOM 732 N N . LYS A 1 91 ? -18.720 -4.798 0.835 1.00 80.38 91 LYS A N 1
ATOM 733 C CA . LYS A 1 91 ? -17.757 -4.570 -0.237 1.00 80.38 91 LYS A CA 1
ATOM 734 C C . LYS A 1 91 ? -16.817 -5.769 -0.320 1.00 80.38 91 LYS A C 1
ATOM 736 O O . LYS A 1 91 ? -16.130 -6.056 0.657 1.00 80.38 91 LYS A O 1
ATOM 741 N N . VAL A 1 92 ? -16.790 -6.420 -1.481 1.00 80.12 92 VAL A N 1
ATOM 742 C CA . VAL A 1 92 ? -15.968 -7.601 -1.776 1.00 80.12 92 VAL A CA 1
ATOM 743 C C . VAL A 1 92 ? -14.996 -7.273 -2.903 1.00 80.12 92 VAL A C 1
ATOM 745 O O . VAL A 1 92 ? -15.376 -6.624 -3.883 1.00 80.12 92 VAL A O 1
ATOM 748 N N . ARG A 1 93 ? -13.734 -7.686 -2.764 1.00 81.94 93 ARG A N 1
ATOM 749 C CA . ARG A 1 93 ? -12.708 -7.541 -3.806 1.00 81.94 93 ARG A CA 1
ATOM 750 C C . ARG A 1 93 ? -11.593 -8.565 -3.630 1.00 81.94 93 ARG A C 1
ATOM 752 O O . ARG A 1 93 ? -11.344 -9.010 -2.513 1.00 81.94 93 ARG A O 1
ATOM 759 N N . GLU A 1 94 ? -10.900 -8.872 -4.718 1.00 81.19 94 GLU A N 1
ATOM 760 C CA . GLU A 1 94 ? -9.615 -9.567 -4.650 1.00 81.19 94 GLU A CA 1
ATOM 761 C C . GLU A 1 94 ? -8.564 -8.654 -4.008 1.00 81.19 94 GLU A C 1
ATOM 763 O O . GLU A 1 94 ? -8.523 -7.449 -4.286 1.00 81.19 94 GLU A O 1
ATOM 768 N N . GLU A 1 95 ? -7.721 -9.218 -3.152 1.00 78.94 95 GLU A N 1
ATOM 769 C CA . GLU A 1 95 ? -6.612 -8.508 -2.531 1.00 78.94 95 GLU A CA 1
ATOM 770 C C . GLU A 1 95 ? -5.360 -9.377 -2.483 1.00 78.94 95 GLU A C 1
ATOM 772 O O . GLU A 1 95 ? -5.416 -10.579 -2.225 1.00 78.94 95 GLU A O 1
ATOM 777 N N . LEU A 1 96 ? -4.227 -8.723 -2.725 1.00 80.06 96 LEU A N 1
ATOM 778 C CA . LEU A 1 96 ? -2.898 -9.249 -2.475 1.00 80.06 96 LEU A CA 1
ATOM 779 C C . LEU A 1 96 ? -2.139 -8.205 -1.674 1.00 80.06 96 LEU A C 1
ATOM 781 O O . LEU A 1 96 ? -2.018 -7.055 -2.103 1.00 80.06 96 LEU A O 1
ATOM 785 N N . ASP A 1 97 ? -1.617 -8.608 -0.528 1.00 78.50 97 ASP A N 1
ATOM 786 C CA . ASP A 1 97 ? -0.762 -7.774 0.296 1.00 78.50 97 ASP A CA 1
ATOM 787 C C . ASP A 1 97 ? 0.554 -8.486 0.601 1.00 78.50 97 ASP A C 1
ATOM 789 O O . ASP A 1 97 ? 0.647 -9.713 0.633 1.00 78.50 97 ASP A O 1
ATOM 793 N N . THR A 1 98 ? 1.596 -7.684 0.776 1.00 78.81 98 THR A N 1
ATOM 794 C CA . THR A 1 98 ? 2.810 -8.107 1.458 1.00 78.81 98 THR A CA 1
ATOM 795 C C . THR A 1 98 ? 3.257 -7.011 2.410 1.00 78.81 98 THR A C 1
ATOM 797 O O . THR A 1 98 ? 3.067 -5.814 2.153 1.00 78.81 98 THR A O 1
ATOM 800 N N . ARG A 1 99 ? 3.877 -7.421 3.513 1.00 79.38 99 ARG A N 1
ATOM 801 C CA . ARG A 1 99 ? 4.388 -6.532 4.549 1.00 79.38 99 ARG A CA 1
ATOM 802 C C . ARG A 1 99 ? 5.894 -6.691 4.662 1.00 79.38 99 ARG A C 1
ATOM 804 O O . ARG A 1 99 ? 6.378 -7.774 4.960 1.00 79.38 99 ARG A O 1
ATOM 811 N N . GLU A 1 100 ? 6.597 -5.572 4.560 1.00 75.12 100 GLU A N 1
ATOM 812 C CA . GLU A 1 100 ? 8.053 -5.508 4.607 1.00 75.12 100 GLU A CA 1
ATOM 813 C C . GLU A 1 100 ? 8.527 -4.488 5.646 1.00 75.12 100 GLU A C 1
ATOM 815 O O . GLU A 1 100 ? 7.965 -3.396 5.790 1.00 75.12 100 GLU A O 1
ATOM 820 N N . ILE A 1 101 ? 9.604 -4.808 6.370 1.00 67.25 101 ILE A N 1
ATOM 821 C CA . ILE A 1 101 ? 10.283 -3.848 7.258 1.00 67.25 101 ILE A CA 1
ATOM 822 C C . ILE A 1 101 ? 11.259 -3.023 6.410 1.00 67.25 101 ILE A C 1
ATOM 824 O O . ILE A 1 101 ? 12.482 -3.142 6.513 1.00 67.25 101 ILE A O 1
ATOM 828 N N . ALA A 1 102 ? 10.699 -2.189 5.541 1.00 65.44 102 ALA A N 1
ATOM 829 C CA . ALA A 1 102 ? 11.435 -1.290 4.668 1.00 65.44 102 ALA A CA 1
ATOM 830 C C . ALA A 1 102 ? 10.733 0.069 4.613 1.00 65.44 102 ALA A C 1
ATOM 832 O O . ALA A 1 102 ? 9.512 0.144 4.668 1.00 65.44 102 ALA A O 1
ATOM 833 N N . TRP A 1 103 ? 11.505 1.152 4.505 1.00 64.31 103 TRP A N 1
ATOM 834 C CA . TRP A 1 103 ? 10.957 2.506 4.317 1.00 64.31 103 TRP A CA 1
ATOM 835 C C . TRP A 1 103 ? 10.615 2.796 2.851 1.00 64.31 103 TRP A C 1
ATOM 837 O O . TRP A 1 103 ? 9.854 3.717 2.555 1.00 64.31 103 TRP A O 1
ATOM 847 N N . TYR A 1 104 ? 11.194 2.014 1.940 1.00 67.12 104 TYR A N 1
ATOM 848 C CA . TYR A 1 104 ? 11.020 2.111 0.499 1.00 67.12 104 TYR A CA 1
ATOM 849 C C . TYR A 1 104 ? 10.929 0.697 -0.076 1.00 67.12 104 TYR A C 1
ATOM 851 O O . TYR A 1 104 ? 11.674 -0.188 0.336 1.00 67.12 104 TYR A O 1
ATOM 859 N N . VAL A 1 105 ? 10.020 0.503 -1.029 1.00 71.25 105 VAL A N 1
ATOM 860 C CA . VAL A 1 105 ? 9.784 -0.782 -1.699 1.00 71.25 105 VAL A CA 1
ATOM 861 C C . VAL A 1 105 ? 10.233 -0.663 -3.150 1.00 71.25 105 VAL A C 1
ATOM 863 O O . VAL A 1 105 ? 9.900 0.323 -3.815 1.00 71.25 105 VAL A O 1
ATOM 866 N N . LEU A 1 106 ? 10.986 -1.655 -3.622 1.00 76.62 106 LEU A N 1
ATOM 867 C CA . LEU A 1 106 ? 11.310 -1.829 -5.033 1.00 76.62 106 LEU A CA 1
ATOM 868 C C . LEU A 1 106 ? 10.297 -2.803 -5.646 1.00 76.62 106 LEU A C 1
ATOM 870 O O . LEU A 1 106 ? 10.032 -3.860 -5.079 1.00 76.62 106 LEU A O 1
ATOM 874 N N . VAL A 1 107 ? 9.722 -2.433 -6.790 1.00 81.19 107 VAL A N 1
ATOM 875 C CA . VAL A 1 107 ? 8.840 -3.311 -7.569 1.00 81.19 107 VAL A CA 1
ATOM 876 C C . VAL A 1 107 ? 9.589 -3.729 -8.825 1.00 81.19 107 VAL A C 1
ATOM 878 O O . VAL A 1 107 ? 9.919 -2.881 -9.654 1.00 81.19 107 VAL A O 1
ATOM 881 N N . GLU A 1 108 ? 9.831 -5.028 -8.958 1.00 80.00 108 GLU A N 1
ATOM 882 C CA . GLU A 1 108 ? 10.404 -5.648 -10.151 1.00 80.00 108 GLU A CA 1
ATOM 883 C C . GLU A 1 108 ? 9.299 -6.411 -10.891 1.00 80.00 108 GLU A C 1
ATOM 885 O O . GLU A 1 108 ? 8.445 -7.054 -10.279 1.00 80.00 108 GLU A O 1
ATOM 890 N N . VAL A 1 109 ? 9.278 -6.292 -12.219 1.00 80.56 109 VAL A N 1
ATOM 891 C CA . VAL A 1 109 ? 8.322 -6.986 -13.088 1.00 80.56 109 VAL A CA 1
ATOM 892 C C . VAL A 1 109 ? 9.125 -7.795 -14.091 1.00 80.56 109 VAL A C 1
ATOM 894 O O . VAL A 1 109 ? 9.857 -7.231 -14.902 1.00 80.56 109 VAL A O 1
ATOM 897 N N . GLU A 1 110 ? 8.978 -9.114 -14.042 1.00 75.25 110 GLU A N 1
ATOM 898 C CA . GLU A 1 110 ? 9.739 -10.051 -14.866 1.00 75.25 110 GLU A CA 1
ATOM 899 C C . GLU A 1 110 ? 8.796 -10.937 -15.690 1.00 75.25 110 GLU A C 1
ATOM 901 O O . GLU A 1 110 ? 7.714 -11.310 -15.231 1.00 75.25 110 GLU A O 1
ATOM 906 N N . GLY A 1 111 ? 9.195 -11.282 -16.917 1.00 83.56 111 GLY A N 1
ATOM 907 C CA . GLY A 1 111 ? 8.410 -12.144 -17.803 1.00 83.56 111 GLY A CA 1
ATOM 908 C C . GLY A 1 111 ? 8.652 -11.886 -19.291 1.00 83.56 111 GLY A C 1
ATOM 909 O O . GLY A 1 111 ? 9.595 -11.200 -19.678 1.00 83.56 111 GLY A O 1
ATOM 910 N N . ALA A 1 112 ? 7.781 -12.443 -20.138 1.00 83.00 112 ALA A N 1
ATOM 911 C CA . ALA A 1 112 ? 7.741 -12.099 -21.561 1.00 83.00 112 ALA A CA 1
ATOM 912 C C . ALA A 1 112 ? 7.333 -10.620 -21.748 1.00 83.00 112 ALA A C 1
ATOM 914 O O . ALA A 1 112 ? 6.562 -10.118 -20.925 1.00 83.00 112 ALA A O 1
ATOM 915 N N . PRO A 1 113 ? 7.788 -9.922 -22.808 1.00 88.06 113 PRO A N 1
ATOM 916 C CA . PRO A 1 113 ? 7.519 -8.494 -23.000 1.00 88.06 113 PRO A CA 1
ATOM 917 C C . PRO A 1 113 ? 6.038 -8.112 -22.880 1.00 88.06 113 PRO A C 1
ATOM 919 O O . PRO A 1 113 ? 5.695 -7.164 -22.180 1.00 88.06 113 PRO A O 1
ATOM 922 N N . GLU A 1 114 ? 5.139 -8.889 -23.479 1.00 82.25 114 GLU A N 1
ATOM 923 C CA . GLU A 1 114 ? 3.697 -8.636 -23.442 1.00 82.25 114 GLU A CA 1
ATOM 924 C C . GLU A 1 114 ? 3.127 -8.801 -22.026 1.00 82.25 114 GLU A C 1
ATOM 926 O O . GLU A 1 114 ? 2.268 -8.029 -21.596 1.00 82.25 114 GLU A O 1
ATOM 931 N N . ALA A 1 115 ? 3.634 -9.786 -21.279 1.00 78.06 115 ALA A N 1
ATOM 932 C CA . ALA A 1 115 ? 3.246 -10.023 -19.894 1.00 78.06 115 ALA A CA 1
ATOM 933 C C . ALA A 1 115 ? 3.762 -8.914 -18.964 1.00 78.06 115 ALA A C 1
ATOM 935 O O . ALA A 1 115 ? 3.030 -8.490 -18.068 1.00 78.06 115 ALA A O 1
ATOM 936 N N . ILE A 1 116 ? 4.979 -8.409 -19.202 1.00 79.44 116 ILE A N 1
ATOM 937 C CA . ILE A 1 116 ? 5.550 -7.271 -18.469 1.00 79.44 116 ILE A CA 1
ATOM 938 C C . ILE A 1 116 ? 4.683 -6.030 -18.674 1.00 79.44 116 ILE A C 1
ATOM 940 O O . ILE A 1 116 ? 4.279 -5.404 -17.697 1.00 79.44 116 ILE A O 1
ATOM 944 N N . GLU A 1 117 ? 4.345 -5.687 -19.918 1.00 87.69 117 GLU A N 1
ATOM 945 C CA . GLU A 1 117 ? 3.539 -4.494 -20.198 1.00 87.69 117 GLU A CA 1
ATOM 946 C C . GLU A 1 117 ? 2.128 -4.605 -19.592 1.00 87.69 117 GLU A C 1
ATOM 948 O O . GLU A 1 117 ? 1.620 -3.641 -19.014 1.00 87.69 117 GLU A O 1
ATOM 953 N N . HIS A 1 118 ? 1.519 -5.796 -19.620 1.00 79.06 118 HIS A N 1
ATOM 954 C CA . HIS A 1 118 ? 0.244 -6.045 -18.943 1.00 79.06 118 HIS A CA 1
ATOM 955 C C . HIS A 1 118 ? 0.350 -5.896 -17.413 1.00 79.06 118 HIS A C 1
ATOM 957 O O . HIS A 1 118 ? -0.504 -5.271 -16.780 1.00 79.06 118 HIS A O 1
ATOM 963 N N . ALA A 1 119 ? 1.409 -6.431 -16.800 1.00 79.62 119 ALA A N 1
ATOM 964 C CA . ALA A 1 119 ? 1.644 -6.301 -15.364 1.00 79.62 119 ALA A CA 1
ATOM 965 C C . ALA A 1 119 ? 1.902 -4.841 -14.957 1.00 79.62 119 ALA A C 1
ATOM 967 O O . ALA A 1 119 ? 1.314 -4.372 -13.983 1.00 79.62 119 ALA A O 1
ATOM 968 N N . ILE A 1 120 ? 2.693 -4.088 -15.733 1.00 84.06 120 ILE A N 1
ATOM 969 C CA . ILE A 1 120 ? 2.923 -2.652 -15.520 1.00 84.06 120 ILE A CA 1
ATOM 970 C C . ILE A 1 120 ? 1.594 -1.894 -15.512 1.00 84.06 120 ILE A C 1
ATOM 972 O O . ILE A 1 120 ? 1.333 -1.134 -14.576 1.00 84.06 120 ILE A O 1
ATOM 976 N N . GLN A 1 121 ? 0.713 -2.154 -16.482 1.00 82.44 121 GLN A N 1
ATOM 977 C CA . GLN A 1 121 ? -0.623 -1.553 -16.509 1.00 82.44 121 GLN A CA 1
ATOM 978 C C . GLN A 1 121 ? -1.428 -1.878 -15.242 1.00 82.44 121 GLN A C 1
ATOM 980 O O . GLN A 1 121 ? -2.058 -0.984 -14.674 1.00 82.44 121 GLN A O 1
ATOM 985 N N . ALA A 1 122 ? -1.366 -3.123 -14.761 1.00 79.44 122 ALA A N 1
ATOM 986 C CA . ALA A 1 122 ? -2.063 -3.557 -13.550 1.00 79.44 122 ALA A CA 1
ATOM 987 C C . ALA A 1 122 ? -1.519 -2.917 -12.258 1.00 79.44 122 ALA A C 1
ATOM 989 O O . ALA A 1 122 ? -2.276 -2.750 -11.298 1.00 79.44 122 ALA A O 1
ATOM 990 N N . THR A 1 123 ? -0.236 -2.529 -12.223 1.00 81.12 123 THR A N 1
ATOM 991 C CA . THR A 1 123 ? 0.350 -1.823 -11.068 1.00 81.12 123 THR A CA 1
ATOM 992 C C . THR A 1 123 ? -0.147 -0.383 -10.929 1.00 81.12 123 THR A C 1
ATOM 994 O O . THR A 1 123 ? -0.123 0.178 -9.834 1.00 81.12 123 THR A O 1
ATOM 997 N N . GLY A 1 124 ? -0.557 0.249 -12.035 1.00 82.06 124 GLY A N 1
ATOM 998 C CA . GLY A 1 124 ? -0.871 1.678 -12.076 1.00 82.06 124 GLY A CA 1
ATOM 999 C C . GLY A 1 124 ? 0.340 2.606 -11.892 1.00 82.06 124 GLY A C 1
ATOM 1000 O O . GLY A 1 124 ? 0.147 3.817 -11.779 1.00 82.06 124 GLY A O 1
ATOM 1001 N N . ILE A 1 125 ? 1.571 2.080 -11.852 1.00 82.94 125 ILE A N 1
ATOM 1002 C CA . ILE A 1 125 ? 2.799 2.881 -11.922 1.00 82.94 125 ILE A CA 1
ATOM 1003 C C . ILE A 1 125 ? 3.001 3.318 -13.385 1.00 82.94 125 ILE A C 1
ATOM 1005 O O . ILE A 1 125 ? 2.909 2.477 -14.282 1.00 82.94 125 ILE A O 1
ATOM 1009 N N . PRO A 1 126 ? 3.291 4.604 -13.661 1.00 84.38 126 PRO A N 1
ATOM 1010 C CA . PRO A 1 126 ? 3.574 5.057 -15.020 1.00 84.38 126 PRO A CA 1
ATOM 1011 C C . PRO A 1 126 ? 4.761 4.310 -15.645 1.00 84.38 126 PRO A C 1
ATOM 1013 O O . PRO A 1 126 ? 5.787 4.106 -14.991 1.00 84.38 126 PRO A O 1
ATOM 1016 N N . ARG A 1 127 ? 4.632 3.906 -16.915 1.00 86.94 127 ARG A N 1
ATOM 1017 C CA . ARG A 1 127 ? 5.613 3.063 -17.622 1.00 86.94 127 ARG A CA 1
ATOM 1018 C C . ARG A 1 127 ? 7.021 3.670 -17.636 1.00 86.94 127 ARG A C 1
ATOM 1020 O O . ARG A 1 127 ? 8.004 2.932 -17.599 1.00 86.94 127 ARG A O 1
ATOM 1027 N N . GLU A 1 128 ? 7.111 4.996 -17.656 1.00 87.62 128 GLU A N 1
ATOM 1028 C CA . GLU A 1 128 ? 8.340 5.792 -17.618 1.00 87.62 128 GLU A CA 1
ATOM 1029 C C . GLU A 1 128 ? 9.082 5.746 -16.271 1.00 87.62 128 GLU A C 1
ATOM 1031 O O . GLU A 1 128 ? 10.238 6.158 -16.192 1.00 87.62 128 GLU A O 1
ATOM 1036 N N . GLN A 1 129 ? 8.442 5.247 -15.208 1.00 86.31 129 GLN A N 1
ATOM 1037 C CA . GLN A 1 129 ? 9.092 5.024 -13.913 1.00 86.31 129 GLN A CA 1
ATOM 1038 C C . GLN A 1 129 ? 9.784 3.657 -13.825 1.00 86.31 129 GLN A C 1
ATOM 1040 O O . GLN A 1 129 ? 10.545 3.432 -12.884 1.00 86.31 129 GLN A O 1
ATOM 1045 N N . PHE A 1 130 ? 9.560 2.765 -14.796 1.00 87.69 130 PHE A N 1
ATOM 1046 C CA . PHE A 1 130 ? 10.289 1.505 -14.924 1.00 87.69 130 PHE A CA 1
ATOM 1047 C C . PHE A 1 130 ? 11.537 1.705 -15.785 1.00 87.69 130 PHE A C 1
ATOM 1049 O O . PHE A 1 130 ? 11.482 2.318 -16.852 1.00 87.69 130 PHE A O 1
ATOM 1056 N N . THR A 1 131 ? 12.663 1.156 -15.335 1.00 88.94 131 THR A N 1
ATOM 1057 C CA . THR A 1 131 ? 13.960 1.248 -16.015 1.00 88.94 131 THR A CA 1
ATOM 1058 C C . THR A 1 131 ? 14.481 -0.142 -16.371 1.00 88.94 131 THR A C 1
ATOM 1060 O O . THR A 1 131 ? 14.182 -1.109 -15.679 1.00 88.94 131 THR A O 1
ATOM 1063 N N . ALA A 1 132 ? 15.267 -0.228 -17.445 1.00 87.75 132 ALA A N 1
ATOM 1064 C CA . ALA A 1 132 ? 16.033 -1.424 -17.809 1.00 87.75 132 ALA A CA 1
ATOM 1065 C C . ALA A 1 132 ? 17.498 -1.338 -17.333 1.00 87.75 132 ALA A C 1
ATOM 1067 O O . ALA A 1 132 ? 18.341 -2.138 -17.737 1.00 87.75 132 ALA A O 1
ATOM 1068 N N . GLU A 1 133 ? 17.831 -0.324 -16.527 1.00 86.94 133 GLU A N 1
ATOM 1069 C CA . GLU A 1 133 ? 19.168 -0.155 -15.965 1.00 86.94 133 GLU A CA 1
ATOM 1070 C C . GLU A 1 133 ? 19.549 -1.338 -15.062 1.00 86.94 133 GLU A C 1
ATOM 1072 O O . GLU A 1 133 ? 18.701 -1.860 -14.334 1.00 86.94 133 GLU A O 1
ATOM 1077 N N . PRO A 1 134 ? 20.838 -1.724 -15.028 1.00 85.06 134 PRO A N 1
ATOM 1078 C CA . PRO A 1 134 ? 21.319 -2.685 -14.049 1.00 85.06 134 PRO A CA 1
ATOM 1079 C C . PRO A 1 134 ? 20.996 -2.221 -12.627 1.00 85.06 134 PRO A C 1
ATOM 1081 O O . PRO A 1 134 ? 21.179 -1.047 -12.297 1.00 85.06 134 PRO A O 1
ATOM 1084 N N . LEU A 1 135 ? 20.616 -3.153 -11.752 1.00 80.19 135 LEU A N 1
ATOM 1085 C CA . LEU A 1 135 ? 20.214 -2.854 -10.374 1.00 80.19 135 LEU A CA 1
ATOM 1086 C C . LEU A 1 135 ? 21.233 -1.982 -9.623 1.00 80.19 135 LEU A C 1
ATOM 1088 O O . LEU A 1 135 ? 20.865 -1.037 -8.936 1.00 80.19 135 LEU A O 1
ATOM 1092 N N . LYS A 1 136 ? 22.534 -2.227 -9.820 1.00 84.00 136 LYS A N 1
ATOM 1093 C CA . LYS A 1 136 ? 23.612 -1.413 -9.234 1.00 84.00 136 LYS A CA 1
ATOM 1094 C C . LYS A 1 136 ? 23.510 0.073 -9.607 1.00 84.00 136 LYS A C 1
ATOM 1096 O O . LYS A 1 136 ? 23.774 0.934 -8.771 1.00 84.00 136 LYS A O 1
ATOM 1101 N N . GLU A 1 137 ? 23.146 0.366 -10.850 1.00 85.44 137 GLU A N 1
ATOM 1102 C CA . GLU A 1 137 ? 23.001 1.735 -11.343 1.00 85.44 137 GLU A CA 1
ATOM 1103 C C . GLU A 1 137 ? 21.720 2.386 -10.815 1.00 85.44 137 GLU A C 1
ATOM 1105 O O . GLU A 1 137 ? 21.751 3.529 -10.352 1.00 85.44 137 GLU A O 1
ATOM 1110 N N . PHE A 1 138 ? 20.622 1.628 -10.772 1.00 84.88 138 PHE A N 1
ATOM 1111 C CA . PHE A 1 138 ? 19.387 2.065 -10.125 1.00 84.88 138 PHE A CA 1
ATOM 1112 C C . PHE A 1 138 ? 19.621 2.437 -8.652 1.00 84.88 138 PHE A C 1
ATOM 1114 O O . PHE A 1 138 ? 19.230 3.525 -8.219 1.00 84.88 138 PHE A O 1
ATOM 1121 N N . LEU A 1 139 ? 20.308 1.572 -7.894 1.00 83.44 139 LEU A N 1
ATOM 1122 C CA . LEU A 1 139 ? 20.639 1.812 -6.489 1.00 83.44 139 LEU A CA 1
ATOM 1123 C C . LEU A 1 139 ? 21.465 3.091 -6.336 1.00 83.44 139 LEU A C 1
ATOM 1125 O O . LEU A 1 139 ? 21.108 3.947 -5.533 1.00 83.44 139 LEU A O 1
ATOM 1129 N N . ARG A 1 140 ? 22.493 3.290 -7.168 1.00 83.69 140 ARG A N 1
ATOM 1130 C CA . ARG A 1 140 ? 23.314 4.510 -7.156 1.00 83.69 140 ARG A CA 1
ATOM 1131 C C . ARG A 1 140 ? 22.475 5.778 -7.354 1.00 83.69 140 ARG A C 1
ATOM 1133 O O . ARG A 1 140 ? 22.631 6.748 -6.612 1.00 83.69 140 ARG A O 1
ATOM 1140 N N . ARG A 1 141 ? 21.562 5.781 -8.331 1.00 82.69 141 ARG A N 1
ATOM 1141 C CA . ARG A 1 141 ? 20.650 6.912 -8.584 1.00 82.69 141 ARG A CA 1
ATOM 1142 C C . ARG A 1 141 ? 19.670 7.131 -7.432 1.00 82.69 141 ARG A C 1
ATOM 1144 O O . ARG A 1 141 ? 19.385 8.275 -7.072 1.00 82.69 141 ARG A O 1
ATOM 1151 N N . PHE A 1 142 ? 19.146 6.053 -6.856 1.00 78.94 142 PHE A N 1
ATOM 1152 C CA . PHE A 1 142 ? 18.254 6.113 -5.703 1.00 78.94 142 PHE A CA 1
ATOM 1153 C C . PHE A 1 142 ? 18.951 6.723 -4.481 1.00 78.94 142 PHE A C 1
ATOM 1155 O O . PHE A 1 142 ? 18.401 7.635 -3.857 1.00 78.94 142 PHE A O 1
ATOM 1162 N N . GLU A 1 143 ? 20.164 6.263 -4.170 1.00 84.75 143 GLU A N 1
ATOM 1163 C CA . GLU A 1 143 ? 20.980 6.773 -3.066 1.00 84.75 143 GLU A CA 1
ATOM 1164 C C . GLU A 1 143 ? 21.304 8.257 -3.257 1.00 84.75 143 GLU A C 1
ATOM 1166 O O . GLU A 1 143 ? 21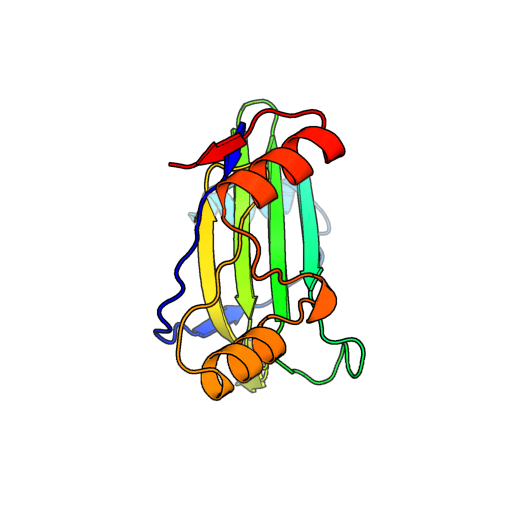.159 9.038 -2.320 1.00 84.75 143 GLU A O 1
ATOM 1171 N N . ALA A 1 144 ? 21.652 8.668 -4.482 1.00 85.25 144 ALA A N 1
ATOM 1172 C CA . ALA A 1 144 ? 21.914 10.068 -4.813 1.00 85.25 144 ALA A CA 1
ATOM 1173 C C . ALA A 1 144 ? 20.672 10.962 -4.644 1.00 85.25 144 ALA A C 1
ATOM 1175 O O . ALA A 1 144 ? 20.786 12.098 -4.194 1.00 85.25 144 ALA A O 1
ATOM 1176 N N . ARG A 1 145 ? 19.477 10.458 -4.985 1.00 81.75 145 ARG A N 1
ATOM 1177 C CA . ARG A 1 145 ? 18.218 11.215 -4.878 1.00 81.75 145 ARG A CA 1
ATOM 1178 C C . ARG A 1 145 ? 17.694 11.313 -3.448 1.00 81.75 145 ARG A C 1
ATOM 1180 O O . ARG A 1 145 ? 17.075 12.310 -3.096 1.00 81.75 145 ARG A O 1
ATOM 1187 N N . THR A 1 146 ? 17.867 10.262 -2.653 1.00 78.81 146 THR A N 1
ATOM 1188 C CA . THR A 1 146 ? 17.303 10.177 -1.295 1.00 78.81 146 THR A CA 1
ATOM 1189 C C . THR A 1 146 ? 18.326 10.481 -0.203 1.00 78.81 146 THR A C 1
ATOM 1191 O O . THR A 1 146 ? 17.981 10.448 0.978 1.00 78.81 146 THR A O 1
ATOM 1194 N N . SER A 1 147 ? 19.585 10.731 -0.576 1.00 78.31 147 SER A N 1
ATOM 1195 C CA . SER A 1 147 ? 20.731 10.856 0.334 1.00 78.31 147 SER A CA 1
ATOM 1196 C C . SER A 1 147 ? 20.859 9.684 1.313 1.00 78.31 147 SER A C 1
ATOM 1198 O O . SER A 1 147 ? 21.418 9.830 2.399 1.00 78.31 147 SER A O 1
ATOM 1200 N N . THR A 1 148 ? 20.317 8.515 0.957 1.00 73.69 148 THR A N 1
ATOM 1201 C CA . THR A 1 148 ? 20.215 7.372 1.863 1.00 73.69 148 THR A CA 1
ATOM 1202 C C . THR A 1 148 ? 20.774 6.114 1.219 1.00 73.69 148 THR A C 1
ATOM 1204 O O . THR A 1 148 ? 20.302 5.702 0.167 1.00 73.69 148 THR A O 1
ATOM 1207 N N . LYS A 1 149 ? 21.738 5.470 1.892 1.00 75.19 149 LYS A N 1
ATOM 1208 C CA . LYS A 1 149 ? 22.377 4.233 1.423 1.00 75.19 149 LYS A CA 1
ATOM 1209 C C . LYS A 1 149 ? 21.388 3.067 1.378 1.00 75.19 149 LYS A C 1
ATOM 1211 O O . LYS A 1 149 ? 20.743 2.760 2.392 1.00 75.19 149 LYS A O 1
ATOM 1216 N N . ALA A 1 150 ? 21.316 2.400 0.238 1.00 68.88 150 ALA A N 1
ATOM 1217 C CA . ALA A 1 150 ? 20.478 1.247 -0.001 1.00 68.88 150 ALA A CA 1
ATOM 1218 C C . ALA A 1 150 ? 21.183 -0.047 0.430 1.00 68.88 150 ALA A C 1
ATOM 1220 O O . ALA A 1 150 ? 22.371 -0.252 0.190 1.00 68.88 150 ALA A O 1
ATOM 1221 N N . LEU A 1 151 ? 20.434 -0.922 1.091 1.00 66.06 151 LEU A N 1
ATOM 1222 C CA . LEU A 1 151 ? 20.801 -2.305 1.362 1.00 66.06 151 LEU A CA 1
ATOM 1223 C C . LEU A 1 151 ? 19.689 -3.156 0.763 1.00 66.06 151 LEU A C 1
ATOM 1225 O O . LEU A 1 151 ? 18.544 -3.038 1.201 1.00 66.06 151 LEU A O 1
ATOM 1229 N N . LEU A 1 152 ? 20.032 -3.926 -0.262 1.00 61.41 152 LEU A N 1
ATOM 1230 C CA . LEU A 1 152 ? 19.160 -4.941 -0.831 1.00 61.41 152 LEU A CA 1
ATOM 1231 C C . LEU A 1 152 ? 19.423 -6.240 -0.058 1.00 61.41 152 LEU A C 1
ATOM 1233 O O . LEU A 1 152 ? 20.589 -6.624 0.073 1.00 61.41 152 LEU A O 1
ATOM 1237 N N . GLU A 1 153 ? 18.377 -6.850 0.490 1.00 53.34 153 GLU A N 1
ATOM 1238 C CA . GLU A 1 153 ? 18.415 -8.177 1.128 1.00 53.34 153 GLU A CA 1
ATOM 1239 C C . GLU A 1 153 ? 17.691 -9.195 0.239 1.00 53.34 153 GLU A C 1
ATOM 1241 O O . GLU A 1 153 ? 16.669 -8.808 -0.374 1.00 53.34 153 GLU A O 1
#

Sequence (153 aa):
MRLSSVFIKMAPMHEVELKSVVDDLRLRRGYVERAGGRLRFAGTMVDRYYTLGTRPDSGAGRMRVRTYWAPSEGWTELTWKGSARLERGYKVREELDTREIAWYVLVEVEGAPEAIEHAIQATGIPREQFTAEPLKEFLRRFEARTSTKALLE